Protein AF-A0A7X0Y0D3-F1 (afdb_monomer_lite)

Organism: NCBI:txid1552123

pLDDT: mean 78.31, std 9.36, range [49.19, 88.62]

Radius of gyration: 19.28 Å; chains: 1; bounding box: 46×10×53 Å

Structure (mmCIF, N/CA/C/O backbone):
data_AF-A0A7X0Y0D3-F1
#
_entry.id   AF-A0A7X0Y0D3-F1
#
loop_
_atom_site.group_PDB
_atom_site.id
_atom_site.type_symbol
_atom_site.label_atom_id
_atom_site.label_alt_id
_atom_site.label_comp_id
_atom_site.label_asym_id
_atom_site.label_entity_id
_atom_site.label_seq_id
_atom_site.pdbx_PDB_ins_code
_atom_site.Cartn_x
_atom_site.Cartn_y
_atom_site.Cartn_z
_atom_site.occupancy
_atom_site.B_iso_or_equiv
_atom_site.auth_seq_id
_atom_site.auth_comp_id
_atom_site.auth_asym_id
_atom_site.auth_atom_id
_atom_site.pdbx_PDB_model_num
ATOM 1 N N . MET A 1 1 ? -20.651 -3.026 3.099 1.00 55.03 1 MET A N 1
ATOM 2 C CA . MET A 1 1 ? -20.096 -2.810 1.740 1.00 55.03 1 MET A CA 1
ATOM 3 C C . MET A 1 1 ? -18.806 -1.978 1.725 1.00 55.03 1 MET A C 1
ATOM 5 O O . MET A 1 1 ? -18.032 -2.129 0.791 1.00 55.03 1 MET A O 1
ATOM 9 N N . GLU A 1 2 ? -18.519 -1.139 2.730 1.00 67.75 2 GLU A N 1
A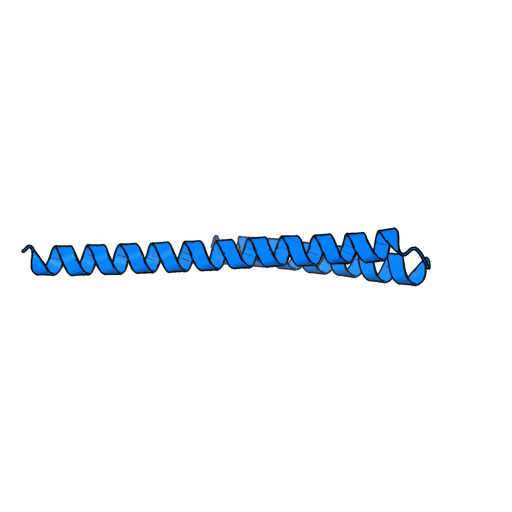TOM 10 C CA . GLU A 1 2 ? -17.294 -0.309 2.747 1.00 67.75 2 GLU A CA 1
ATOM 11 C C . GLU A 1 2 ? -15.990 -1.113 2.831 1.00 67.75 2 GLU A C 1
ATOM 13 O O . GLU A 1 2 ? -15.052 -0.824 2.096 1.00 67.75 2 GLU A O 1
ATOM 18 N N . ASN A 1 3 ? -15.947 -2.183 3.632 1.00 71.75 3 ASN A N 1
ATOM 19 C CA . ASN A 1 3 ? -14.751 -3.030 3.746 1.00 71.75 3 ASN A CA 1
ATOM 20 C C . ASN A 1 3 ? -14.352 -3.670 2.404 1.00 71.75 3 ASN A C 1
ATOM 22 O O . ASN A 1 3 ? -13.167 -3.797 2.112 1.00 71.75 3 ASN A O 1
ATOM 26 N N . ALA A 1 4 ? -15.338 -4.024 1.570 1.00 76.62 4 ALA A N 1
ATOM 27 C CA . ALA A 1 4 ? -15.096 -4.562 0.234 1.00 76.62 4 ALA A CA 1
ATOM 28 C C . ALA A 1 4 ? -14.511 -3.493 -0.702 1.00 76.62 4 ALA A C 1
ATOM 30 O O . ALA A 1 4 ? -13.545 -3.762 -1.404 1.00 76.62 4 ALA A O 1
ATOM 31 N N . LYS A 1 5 ? -15.024 -2.254 -0.653 1.00 80.69 5 LYS A N 1
ATOM 32 C CA . LYS A 1 5 ? -14.455 -1.127 -1.412 1.00 80.69 5 LYS A CA 1
ATOM 33 C C . LYS A 1 5 ? -13.005 -0.840 -1.009 1.00 80.69 5 LYS A C 1
ATOM 35 O O . LYS A 1 5 ? -12.161 -0.655 -1.878 1.00 80.69 5 LYS A O 1
ATOM 40 N N . ILE A 1 6 ? -12.706 -0.849 0.291 1.00 80.50 6 ILE A N 1
ATOM 41 C CA . ILE A 1 6 ? -11.349 -0.618 0.811 1.00 80.50 6 ILE A CA 1
ATOM 42 C C . ILE A 1 6 ? -10.392 -1.730 0.347 1.00 80.50 6 ILE A C 1
ATOM 44 O O . ILE A 1 6 ? -9.281 -1.435 -0.090 1.00 80.50 6 ILE A O 1
ATOM 48 N N . ALA A 1 7 ? -10.831 -2.993 0.375 1.00 79.38 7 ALA A N 1
ATOM 49 C CA . ALA A 1 7 ? -10.050 -4.123 -0.131 1.00 79.38 7 ALA A CA 1
ATOM 50 C C . ALA A 1 7 ? -9.779 -4.031 -1.642 1.00 79.38 7 ALA A C 1
ATOM 52 O O . ALA A 1 7 ? -8.661 -4.296 -2.075 1.00 79.38 7 ALA A O 1
ATOM 53 N N . VAL A 1 8 ? -10.764 -3.600 -2.436 1.00 86.56 8 VAL A N 1
AT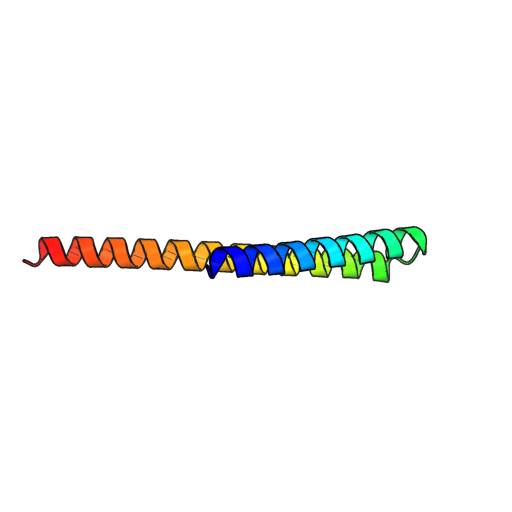OM 54 C CA . VAL A 1 8 ? -10.602 -3.396 -3.885 1.00 86.56 8 VAL A CA 1
ATOM 55 C C . VAL A 1 8 ? -9.586 -2.293 -4.179 1.00 86.56 8 VAL A C 1
ATOM 57 O O . VAL A 1 8 ? -8.681 -2.498 -4.983 1.00 86.56 8 VAL A O 1
ATOM 60 N N . ILE A 1 9 ? -9.680 -1.148 -3.495 1.00 84.88 9 ILE A N 1
ATOM 61 C CA . ILE A 1 9 ? -8.727 -0.037 -3.659 1.00 84.88 9 ILE A CA 1
ATOM 62 C C . ILE A 1 9 ? -7.306 -0.488 -3.300 1.00 84.88 9 ILE A C 1
ATOM 64 O O . ILE A 1 9 ? -6.359 -0.195 -4.028 1.00 84.88 9 ILE A O 1
ATOM 68 N N . PHE A 1 10 ? -7.160 -1.253 -2.216 1.00 85.69 10 PHE A N 1
ATOM 69 C CA . PHE A 1 10 ? -5.874 -1.822 -1.827 1.00 85.69 10 PHE A CA 1
ATOM 70 C C . PHE A 1 10 ? -5.325 -2.793 -2.881 1.00 85.69 10 PHE A C 1
ATOM 72 O O . PHE A 1 10 ? -4.161 -2.682 -3.267 1.00 85.69 10 PHE A O 1
ATOM 79 N N . GLY A 1 11 ? -6.168 -3.679 -3.417 1.00 85.38 11 GLY A N 1
ATOM 80 C CA . GLY A 1 11 ? -5.790 -4.593 -4.495 1.00 85.38 11 GLY A CA 1
ATOM 81 C C . GLY A 1 11 ? -5.287 -3.859 -5.740 1.00 85.38 11 GLY A C 1
ATOM 82 O O . GLY A 1 11 ? -4.239 -4.212 -6.276 1.00 85.38 11 GLY A O 1
ATOM 83 N N . ILE A 1 12 ? -5.969 -2.783 -6.146 1.00 88.44 12 ILE A N 1
ATOM 84 C CA . ILE A 1 12 ? -5.549 -1.944 -7.279 1.00 88.44 12 ILE A CA 1
ATOM 85 C C . ILE A 1 12 ? -4.197 -1.274 -6.991 1.00 88.44 12 ILE A C 1
ATOM 87 O O . ILE A 1 12 ? -3.323 -1.281 -7.856 1.00 88.44 12 ILE A O 1
ATOM 91 N N . SER A 1 13 ? -3.982 -0.744 -5.779 1.00 84.25 13 SER A N 1
ATOM 92 C CA . SER A 1 13 ? -2.698 -0.125 -5.410 1.00 84.25 13 SER A CA 1
ATOM 93 C C . SER A 1 13 ? -1.528 -1.112 -5.395 1.00 84.25 13 SER A C 1
ATOM 95 O O . SER A 1 13 ? -0.437 -0.765 -5.847 1.00 84.25 13 SER A O 1
ATOM 97 N N . LEU A 1 14 ? -1.753 -2.351 -4.939 1.00 84.62 14 LEU A N 1
ATOM 98 C CA . LEU A 1 14 ? -0.739 -3.404 -4.959 1.00 84.62 14 LEU A CA 1
ATOM 99 C C . LEU A 1 14 ? -0.406 -3.824 -6.388 1.00 84.62 14 LEU A C 1
ATOM 101 O O . LEU A 1 14 ? 0.766 -3.939 -6.734 1.00 84.62 14 LEU A O 1
ATOM 105 N N . PHE A 1 15 ? -1.431 -4.018 -7.220 1.00 88.62 15 PHE A N 1
ATOM 106 C CA . PHE A 1 15 ? -1.247 -4.401 -8.615 1.00 88.62 15 PHE A CA 1
ATOM 107 C C . PHE A 1 15 ? -0.490 -3.324 -9.400 1.00 88.62 15 PHE A C 1
ATOM 109 O O . PHE A 1 15 ? 0.462 -3.631 -10.114 1.00 88.62 15 PHE A O 1
ATOM 116 N N . LEU A 1 16 ? -0.859 -2.052 -9.217 1.00 87.88 16 LEU A N 1
ATOM 117 C CA . LEU A 1 16 ? -0.191 -0.930 -9.870 1.00 87.88 16 LEU A CA 1
ATOM 118 C C . LEU A 1 16 ? 1.262 -0.772 -9.396 1.00 87.88 16 LEU A C 1
ATOM 120 O O . LEU A 1 16 ? 2.157 -0.599 -10.221 1.00 87.88 16 LEU A O 1
ATOM 124 N N . GLY A 1 17 ? 1.512 -0.874 -8.086 1.00 84.62 17 GLY A N 1
ATOM 125 C CA . GLY A 1 17 ? 2.863 -0.818 -7.525 1.00 84.62 17 GLY A CA 1
ATOM 126 C C . GLY A 1 17 ? 3.760 -1.946 -8.043 1.00 84.62 17 GLY A C 1
ATOM 127 O O . GLY A 1 17 ? 4.883 -1.683 -8.474 1.00 84.62 17 GLY A O 1
ATOM 128 N N . ALA A 1 18 ? 3.236 -3.173 -8.107 1.00 84.38 18 ALA A N 1
ATOM 129 C CA . ALA A 1 18 ? 3.944 -4.322 -8.667 1.00 84.38 18 ALA A CA 1
ATOM 130 C C . ALA A 1 18 ? 4.228 -4.153 -10.170 1.00 84.38 18 ALA A C 1
ATOM 132 O O . ALA A 1 18 ? 5.333 -4.445 -10.623 1.00 84.38 18 ALA A O 1
ATOM 133 N N . ALA A 1 19 ? 3.276 -3.624 -10.945 1.00 87.44 19 ALA A N 1
ATOM 134 C CA . ALA A 1 19 ? 3.475 -3.352 -12.369 1.00 87.44 19 ALA A CA 1
ATOM 135 C C . ALA A 1 19 ? 4.589 -2.316 -12.611 1.00 87.44 19 ALA A C 1
ATOM 137 O O . ALA A 1 19 ? 5.449 -2.514 -13.474 1.00 87.44 19 ALA A O 1
ATOM 138 N N . ILE A 1 20 ? 4.621 -1.239 -11.816 1.00 86.06 20 ILE A N 1
ATOM 139 C CA . ILE A 1 20 ? 5.683 -0.220 -11.865 1.00 86.06 20 ILE A CA 1
ATOM 140 C C . ILE A 1 20 ? 7.033 -0.832 -11.476 1.00 86.06 20 ILE A C 1
ATOM 142 O O . ILE A 1 20 ? 8.042 -0.562 -12.126 1.00 86.06 20 ILE A O 1
ATOM 146 N N . GLN A 1 21 ? 7.054 -1.701 -10.466 1.00 86.06 21 GLN A N 1
ATOM 147 C CA . GLN A 1 21 ? 8.265 -2.372 -10.008 1.00 86.06 21 GLN A CA 1
ATOM 148 C C . GLN A 1 21 ? 8.849 -3.316 -11.070 1.00 86.06 21 GLN A C 1
ATOM 150 O O . GLN A 1 21 ? 10.045 -3.249 -11.353 1.00 86.06 21 GLN A O 1
ATOM 155 N N . VAL A 1 22 ? 8.012 -4.144 -11.706 1.00 83.19 22 VAL A N 1
ATOM 156 C CA . VAL A 1 22 ? 8.421 -5.037 -12.806 1.00 83.19 22 VAL A CA 1
ATOM 157 C C . VAL A 1 22 ? 8.924 -4.227 -14.003 1.00 83.19 22 VAL A C 1
ATOM 159 O O . VAL A 1 22 ? 9.958 -4.558 -14.579 1.00 83.19 22 VAL A O 1
ATOM 162 N N . THR A 1 23 ? 8.251 -3.121 -14.332 1.00 83.81 23 THR A N 1
ATOM 163 C CA . THR A 1 23 ? 8.683 -2.213 -15.408 1.00 83.81 23 THR A CA 1
ATOM 164 C C . THR A 1 23 ? 10.028 -1.557 -15.083 1.00 83.81 23 THR A C 1
ATOM 166 O O . THR A 1 23 ? 10.910 -1.499 -15.936 1.00 83.81 23 THR A O 1
ATOM 169 N N . GLY A 1 24 ? 10.224 -1.105 -13.840 1.00 81.62 24 GLY A N 1
ATOM 170 C CA . GLY A 1 24 ? 11.483 -0.518 -13.377 1.00 81.62 24 GLY A CA 1
ATOM 171 C C . GLY A 1 24 ? 12.648 -1.508 -13.385 1.00 81.62 24 GLY A C 1
ATOM 172 O O . GLY A 1 24 ? 13.753 -1.141 -13.779 1.00 81.62 24 GLY A O 1
ATOM 173 N N . PHE A 1 25 ? 12.394 -2.770 -13.024 1.00 81.31 25 PHE A N 1
ATOM 174 C CA . PHE A 1 25 ? 13.376 -3.851 -13.134 1.00 81.31 25 PHE A CA 1
ATOM 175 C C . PHE A 1 25 ? 13.758 -4.117 -14.597 1.00 81.31 25 PHE A C 1
ATOM 177 O O . PHE A 1 25 ? 14.942 -4.182 -14.920 1.00 81.31 25 PHE A O 1
ATOM 184 N N . LEU A 1 26 ? 12.768 -4.193 -15.493 1.00 83.56 26 LEU A N 1
ATOM 185 C CA . LEU A 1 26 ? 12.986 -4.440 -16.921 1.00 83.56 26 LEU A CA 1
ATOM 186 C C . LEU A 1 26 ? 13.760 -3.303 -17.606 1.00 83.56 26 LEU A C 1
ATOM 188 O O . LEU A 1 26 ? 14.607 -3.556 -18.456 1.00 83.56 26 LEU A O 1
ATOM 192 N N . MET A 1 27 ? 13.497 -2.053 -17.218 1.00 85.00 27 MET A N 1
ATOM 193 C CA . MET A 1 27 ? 14.193 -0.872 -17.741 1.00 85.00 27 MET A CA 1
ATOM 194 C C . MET A 1 27 ? 15.558 -0.614 -17.081 1.00 85.00 27 MET A C 1
ATOM 196 O O . MET A 1 27 ? 16.170 0.415 -17.360 1.00 85.00 27 MET A O 1
ATOM 200 N N . HIS A 1 28 ? 16.026 -1.500 -16.187 1.00 83.62 28 HIS A N 1
ATOM 201 C CA . HIS A 1 28 ? 17.230 -1.304 -15.366 1.00 83.62 28 HIS A CA 1
ATOM 202 C C . HIS A 1 28 ? 17.256 0.083 -14.683 1.00 83.62 28 HIS A C 1
ATOM 204 O O . HIS A 1 28 ? 18.301 0.716 -14.522 1.00 83.62 28 HIS A O 1
ATOM 210 N N . ASN A 1 29 ? 16.070 0.581 -14.309 1.00 81.19 29 ASN A N 1
ATOM 211 C CA . ASN A 1 29 ? 15.883 1.890 -13.703 1.00 81.19 29 ASN A CA 1
ATOM 212 C C . ASN A 1 29 ? 15.498 1.721 -12.233 1.00 81.19 29 ASN A C 1
ATOM 214 O O . ASN A 1 29 ? 14.328 1.562 -11.867 1.00 81.19 29 ASN A O 1
ATOM 218 N N . SER A 1 30 ? 16.517 1.806 -11.382 1.00 79.62 30 SER A N 1
ATOM 219 C CA . SER A 1 30 ? 16.418 1.646 -9.931 1.00 79.62 30 SER A CA 1
ATOM 220 C C . SER A 1 30 ? 15.429 2.623 -9.283 1.00 79.62 30 SER A C 1
ATOM 222 O O . SER A 1 30 ? 14.855 2.313 -8.239 1.00 79.62 30 SER A O 1
ATOM 224 N N . ILE A 1 31 ? 15.182 3.783 -9.905 1.00 82.06 31 ILE A N 1
ATOM 225 C CA . ILE A 1 31 ? 14.254 4.802 -9.394 1.00 82.06 31 ILE A CA 1
ATOM 226 C C . ILE A 1 31 ? 12.804 4.325 -9.536 1.00 82.06 31 ILE A C 1
ATOM 228 O O . ILE A 1 31 ? 12.039 4.401 -8.576 1.00 82.06 31 ILE A O 1
ATOM 232 N N . LEU A 1 32 ? 12.440 3.778 -10.700 1.00 76.50 32 LEU A N 1
ATOM 233 C CA . LEU A 1 32 ? 11.105 3.217 -10.952 1.00 76.50 32 LEU A CA 1
ATOM 234 C C . LEU A 1 32 ? 10.848 1.965 -10.108 1.00 76.50 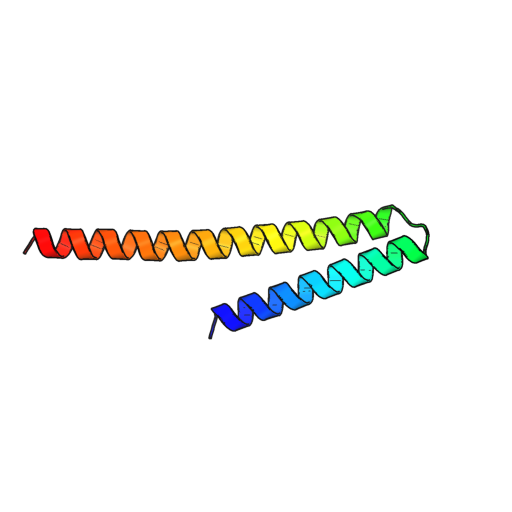32 LEU A C 1
ATOM 236 O O . LEU A 1 32 ? 9.759 1.780 -9.570 1.00 76.50 32 LEU A O 1
ATOM 240 N N . PHE A 1 33 ? 11.868 1.125 -9.934 1.00 81.06 33 PHE A N 1
ATOM 241 C CA . PHE A 1 33 ? 11.769 -0.032 -9.048 1.00 81.06 33 PHE A CA 1
ATOM 242 C C . PHE A 1 33 ? 11.513 0.388 -7.590 1.00 81.06 33 PHE A C 1
ATOM 244 O O . PHE A 1 33 ? 10.669 -0.183 -6.897 1.00 81.06 33 PHE A O 1
ATOM 251 N N . THR A 1 34 ? 12.216 1.42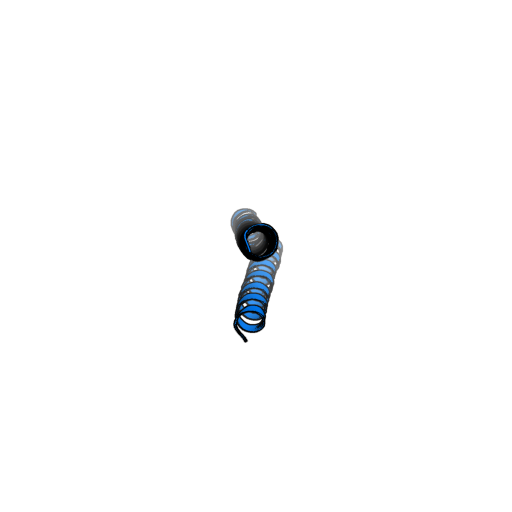2 -7.121 1.00 83.12 34 THR A N 1
ATOM 252 C CA . THR A 1 34 ? 12.059 1.940 -5.756 1.00 83.12 34 THR A CA 1
ATOM 253 C C . THR A 1 34 ? 10.699 2.611 -5.564 1.00 83.12 34 THR A C 1
ATOM 255 O O . THR A 1 34 ? 10.049 2.381 -4.545 1.00 83.12 34 THR A O 1
ATOM 258 N N . SER A 1 35 ? 10.216 3.386 -6.540 1.00 85.25 35 SER A N 1
ATOM 259 C CA . SER A 1 35 ? 8.910 4.047 -6.437 1.00 85.25 35 SER A CA 1
ATOM 260 C C . SER A 1 35 ? 7.748 3.047 -6.386 1.00 85.25 35 SER A C 1
ATOM 262 O O . SER A 1 35 ? 6.830 3.237 -5.589 1.00 85.25 35 SER A O 1
ATOM 264 N N . GLY A 1 36 ? 7.821 1.938 -7.135 1.00 80.94 36 GLY A N 1
ATOM 265 C CA . GLY A 1 36 ? 6.857 0.834 -7.040 1.00 80.94 36 GLY A CA 1
ATOM 266 C C . GLY A 1 36 ? 6.779 0.229 -5.631 1.00 80.94 36 GLY A C 1
ATOM 267 O O . GLY A 1 36 ? 5.685 0.079 -5.081 1.00 80.94 36 GLY A O 1
ATOM 268 N N . ASN A 1 37 ? 7.933 -0.008 -4.994 1.00 83.25 37 ASN A N 1
ATOM 269 C CA . ASN A 1 37 ? 7.996 -0.483 -3.605 1.00 83.25 37 ASN A CA 1
ATOM 270 C C . ASN A 1 37 ? 7.381 0.517 -2.616 1.00 83.25 37 ASN A C 1
ATOM 272 O O . ASN A 1 37 ? 6.614 0.123 -1.738 1.00 83.25 37 ASN A O 1
ATOM 276 N N . VAL A 1 38 ? 7.685 1.811 -2.759 1.00 87.06 38 VAL A N 1
ATOM 277 C CA . VAL A 1 38 ? 7.141 2.859 -1.877 1.00 87.06 38 VAL A CA 1
ATOM 278 C C . VAL A 1 38 ? 5.615 2.902 -1.957 1.00 87.06 38 VAL A C 1
ATOM 280 O O . VAL A 1 38 ? 4.952 2.988 -0.923 1.00 87.06 38 VAL A O 1
ATOM 283 N N . ILE A 1 39 ? 5.045 2.778 -3.159 1.00 86.19 39 ILE A N 1
ATOM 284 C CA . ILE A 1 39 ? 3.590 2.744 -3.363 1.00 86.19 39 ILE A CA 1
ATOM 285 C C . ILE A 1 39 ? 2.971 1.530 -2.654 1.00 86.19 39 ILE A C 1
ATOM 287 O O . ILE A 1 39 ? 1.985 1.682 -1.929 1.00 86.19 39 ILE A O 1
ATOM 291 N N . MET A 1 40 ? 3.572 0.342 -2.796 1.00 83.31 40 MET A N 1
ATOM 292 C CA . MET A 1 40 ? 3.086 -0.877 -2.136 1.00 83.31 40 MET A CA 1
ATOM 293 C C . MET A 1 40 ? 3.159 -0.788 -0.607 1.00 83.31 40 MET A C 1
ATOM 295 O O . MET A 1 40 ? 2.195 -1.143 0.080 1.00 83.31 40 MET A O 1
ATOM 299 N N . VAL A 1 41 ? 4.271 -0.288 -0.058 1.00 86.12 41 VAL A N 1
ATOM 300 C CA . VAL A 1 41 ? 4.451 -0.123 1.393 1.00 86.12 41 VAL A CA 1
ATOM 301 C C . VAL A 1 41 ? 3.454 0.893 1.942 1.00 86.12 41 VAL A C 1
ATOM 303 O O . VAL A 1 41 ? 2.763 0.607 2.919 1.00 86.12 41 VAL A O 1
ATOM 306 N N . CYS A 1 42 ? 3.309 2.046 1.288 1.00 86.88 42 CYS A N 1
ATOM 307 C CA . CYS A 1 42 ? 2.410 3.103 1.742 1.00 86.88 42 CYS A CA 1
ATOM 308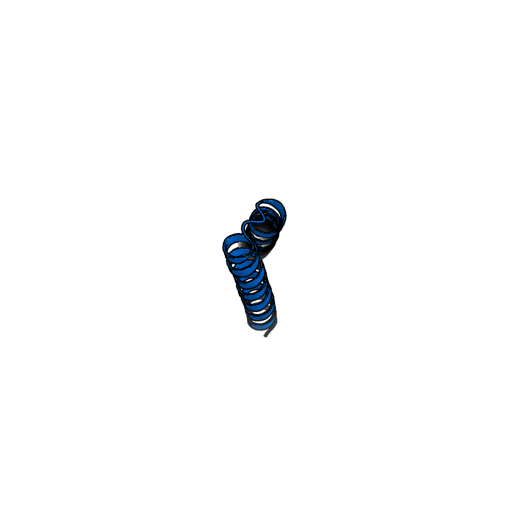 C C . CYS A 1 42 ? 0.939 2.646 1.728 1.00 86.88 42 CYS A C 1
ATOM 310 O O . CYS A 1 42 ? 0.219 2.831 2.714 1.00 86.88 42 CYS A O 1
ATOM 312 N N . GLY A 1 43 ? 0.513 1.948 0.667 1.00 83.81 43 GLY A N 1
ATOM 313 C CA . GLY A 1 43 ? -0.817 1.334 0.597 1.00 83.81 43 GLY A CA 1
ATOM 314 C C . GLY A 1 43 ? -1.055 0.295 1.701 1.00 83.81 43 GLY A C 1
ATOM 315 O O . GLY A 1 43 ? -2.128 0.265 2.309 1.00 83.81 43 GLY A O 1
ATOM 316 N N . SER A 1 44 ? -0.038 -0.512 2.020 1.00 82.00 44 SER A N 1
ATOM 317 C CA . SER A 1 44 ? -0.102 -1.538 3.073 1.00 82.00 44 SER A CA 1
ATOM 318 C C . SER A 1 44 ? -0.196 -0.928 4.471 1.00 82.00 44 SER A C 1
ATOM 320 O O . SER A 1 44 ? -1.030 -1.349 5.276 1.00 82.00 44 SER A O 1
ATOM 322 N N . CYS A 1 45 ? 0.588 0.118 4.748 1.00 86.38 45 CYS A N 1
ATOM 323 C CA . CYS A 1 45 ? 0.506 0.871 5.996 1.00 86.38 45 CYS A CA 1
ATOM 324 C C . CYS A 1 45 ? -0.873 1.520 6.173 1.00 86.38 45 CYS A C 1
ATOM 326 O O . CYS A 1 45 ? -1.460 1.429 7.252 1.00 86.38 45 CYS A O 1
ATOM 328 N N . TRP A 1 46 ? -1.432 2.124 5.119 1.00 84.88 46 TRP A N 1
ATOM 329 C CA . TRP A 1 46 ? -2.763 2.734 5.174 1.00 84.88 46 TRP A CA 1
ATOM 330 C C . TRP A 1 46 ? -3.855 1.716 5.529 1.00 84.88 46 TRP A C 1
ATOM 332 O O . TRP A 1 46 ? -4.689 1.961 6.406 1.00 84.88 46 TRP A O 1
ATOM 342 N N . MET A 1 47 ? -3.823 0.543 4.891 1.00 83.00 47 MET A N 1
ATOM 343 C CA . MET A 1 47 ? -4.728 -0.567 5.200 1.00 83.00 47 MET A CA 1
ATOM 344 C C . MET A 1 47 ? -4.578 -1.049 6.644 1.00 83.00 47 MET A C 1
ATOM 346 O O . MET A 1 47 ? -5.573 -1.238 7.346 1.00 83.00 47 MET A O 1
ATOM 350 N N . PHE A 1 48 ? -3.341 -1.197 7.116 1.00 83.00 48 PHE A N 1
ATOM 351 C CA . PHE A 1 48 ? -3.057 -1.606 8.486 1.00 83.00 48 PHE A CA 1
ATOM 352 C C . PHE A 1 48 ? -3.666 -0.633 9.509 1.00 83.00 48 PHE A C 1
ATOM 354 O O . PHE A 1 48 ? -4.362 -1.058 10.435 1.00 83.00 48 PHE A O 1
ATOM 361 N N . PHE A 1 49 ? -3.520 0.678 9.296 1.00 85.00 49 PHE A N 1
ATOM 362 C CA . PHE A 1 49 ? -4.150 1.692 10.145 1.00 85.00 49 PHE A CA 1
ATOM 363 C C . PHE A 1 49 ? -5.682 1.663 10.085 1.00 85.00 49 PHE A C 1
ATOM 365 O O . PHE A 1 49 ? -6.330 1.809 11.123 1.00 85.00 49 PHE A O 1
ATOM 372 N N . GLN A 1 50 ? -6.281 1.448 8.910 1.00 83.12 50 GLN A N 1
ATOM 373 C CA . GLN A 1 50 ? -7.736 1.291 8.771 1.00 83.12 50 GLN A CA 1
ATOM 374 C C . GLN A 1 50 ? -8.252 0.099 9.590 1.00 83.12 50 GLN A C 1
ATOM 376 O O . GLN A 1 50 ? -9.242 0.224 10.316 1.00 83.12 50 GLN A O 1
ATOM 381 N N . VAL A 1 51 ? -7.550 -1.038 9.536 1.00 80.56 51 VAL A N 1
ATOM 382 C CA . VAL A 1 51 ? -7.886 -2.239 10.313 1.00 80.56 51 VAL A CA 1
ATOM 383 C C . VAL A 1 51 ? -7.752 -1.983 11.814 1.00 80.56 51 VAL A C 1
ATOM 385 O O . VAL A 1 51 ? -8.659 -2.341 12.572 1.00 80.56 51 VAL A O 1
ATOM 388 N N . ILE A 1 52 ? -6.677 -1.318 12.253 1.00 83.06 52 ILE A N 1
ATOM 389 C CA . ILE A 1 52 ? -6.501 -0.935 13.661 1.00 83.06 52 ILE A CA 1
ATOM 390 C C . ILE A 1 52 ? -7.636 -0.016 14.109 1.00 83.06 52 ILE A C 1
ATOM 392 O O . ILE A 1 52 ? -8.301 -0.323 15.093 1.00 83.06 52 ILE A O 1
ATOM 396 N N . ARG A 1 53 ? -7.936 1.061 13.370 1.00 81.12 53 ARG A N 1
ATOM 397 C CA . ARG A 1 53 ? -9.031 1.986 13.719 1.00 81.12 53 ARG A CA 1
ATOM 398 C C . ARG A 1 53 ? -10.380 1.274 13.786 1.00 81.12 53 ARG A C 1
ATOM 400 O O . ARG A 1 53 ? -11.193 1.588 14.657 1.00 81.12 53 ARG A O 1
ATOM 407 N N . ALA A 1 54 ? -10.632 0.311 12.901 1.00 78.50 54 ALA A N 1
ATOM 408 C CA . ALA A 1 54 ? -11.845 -0.499 12.940 1.00 78.50 54 ALA A CA 1
ATOM 409 C C . ALA A 1 54 ? -11.910 -1.383 14.199 1.00 78.50 54 ALA A C 1
ATOM 411 O O . ALA A 1 54 ? -12.959 -1.441 14.844 1.00 78.50 54 ALA A O 1
ATOM 412 N N . LYS A 1 55 ? -10.801 -2.029 14.590 1.00 75.69 55 LYS A N 1
ATOM 413 C CA . LYS A 1 55 ? -10.722 -2.802 15.841 1.00 75.69 55 LYS A CA 1
ATOM 414 C C . LYS A 1 55 ? -10.860 -1.916 17.078 1.00 75.69 55 LYS A C 1
ATOM 416 O O . LYS A 1 55 ? -11.648 -2.257 17.953 1.00 75.69 55 LYS A O 1
ATOM 421 N N . THR A 1 56 ? -10.176 -0.774 17.135 1.00 79.06 56 THR A N 1
ATOM 422 C CA . THR A 1 56 ? -10.260 0.170 18.259 1.00 79.06 56 THR A CA 1
ATOM 423 C C . THR A 1 56 ? -11.685 0.681 18.453 1.00 79.06 56 THR A C 1
ATOM 425 O O . THR A 1 56 ? -12.172 0.685 19.578 1.00 79.06 56 THR A O 1
ATOM 428 N N . ARG A 1 57 ? -12.404 1.031 17.374 1.00 73.25 57 ARG A N 1
ATOM 429 C CA . ARG A 1 57 ? -13.823 1.424 17.473 1.00 73.25 57 ARG A CA 1
ATOM 430 C C . ARG A 1 57 ? -14.706 0.301 18.010 1.00 73.25 57 ARG A C 1
ATOM 432 O O . ARG A 1 57 ? -15.565 0.562 18.844 1.00 73.25 57 ARG A O 1
ATOM 439 N N . LYS A 1 58 ? -14.483 -0.945 17.579 1.00 69.50 58 LYS A N 1
ATOM 440 C CA . LYS A 1 58 ? -15.205 -2.102 18.131 1.00 69.50 58 LYS A CA 1
ATOM 441 C C . LYS A 1 58 ? -14.913 -2.298 19.617 1.00 69.50 58 LYS A C 1
ATOM 443 O O . LYS A 1 58 ? -15.843 -2.526 20.378 1.00 69.50 58 LYS A O 1
ATOM 448 N N . TYR A 1 59 ? -13.652 -2.168 20.025 1.00 68.62 59 TYR A N 1
ATOM 449 C CA . TYR A 1 59 ? -13.246 -2.309 21.423 1.00 68.62 59 TYR A CA 1
ATOM 450 C C . TYR A 1 59 ? -13.856 -1.216 22.306 1.00 68.62 59 TYR A C 1
ATOM 452 O O . TYR A 1 59 ? -14.373 -1.504 23.380 1.00 68.62 59 TYR A O 1
ATOM 460 N N . TRP A 1 60 ? -13.870 0.026 21.815 1.00 69.38 60 TRP A N 1
ATOM 461 C CA . TRP A 1 60 ? -14.496 1.158 22.495 1.00 69.38 60 TRP A CA 1
ATOM 462 C C . TRP A 1 60 ? -16.002 0.961 22.689 1.00 69.38 60 TRP A C 1
ATOM 464 O O . TRP A 1 60 ? -16.521 1.185 23.778 1.00 69.38 60 TRP A O 1
ATOM 474 N N . LEU A 1 61 ? -16.705 0.495 21.651 1.00 70.06 61 LEU A N 1
ATOM 475 C CA . LEU A 1 61 ? -18.131 0.175 21.748 1.00 70.06 61 LEU A CA 1
ATOM 476 C C . LEU A 1 61 ? -18.393 -0.951 22.751 1.00 70.06 61 LEU A C 1
ATOM 478 O O . LEU A 1 61 ? -19.331 -0.839 23.531 1.00 70.06 61 LEU A O 1
ATOM 482 N N . TYR A 1 62 ? -17.549 -1.986 22.768 1.00 68.12 62 TYR A N 1
ATOM 483 C CA . TYR A 1 62 ? -17.671 -3.105 23.704 1.00 68.12 62 TYR A CA 1
ATOM 484 C C . TYR A 1 62 ? -17.478 -2.661 25.160 1.00 68.12 62 TYR A C 1
ATOM 486 O O . TYR A 1 62 ? -18.230 -3.059 26.046 1.00 68.12 62 TYR A O 1
ATOM 494 N N . LEU A 1 63 ? -16.496 -1.792 25.409 1.00 68.88 63 LEU A N 1
ATOM 495 C CA . LEU A 1 63 ? -16.272 -1.182 26.720 1.00 68.88 63 LEU A CA 1
ATOM 496 C C . LEU A 1 63 ? -17.470 -0.333 27.151 1.00 68.88 63 LEU A C 1
ATOM 498 O O . LEU A 1 63 ? -17.947 -0.484 28.271 1.00 68.88 63 LEU A O 1
ATOM 502 N N . ASN A 1 64 ? -18.002 0.501 26.259 1.00 68.62 64 ASN A N 1
ATOM 503 C CA . ASN A 1 64 ? -19.117 1.385 26.590 1.00 68.62 64 ASN A CA 1
ATOM 504 C C . ASN A 1 64 ? -20.428 0.615 26.838 1.00 68.62 64 ASN A C 1
ATOM 506 O O . ASN A 1 64 ? -21.173 0.941 27.759 1.00 68.62 64 ASN A O 1
ATOM 510 N N . SER A 1 65 ? -20.694 -0.448 26.069 1.00 65.88 65 SER A N 1
ATOM 511 C CA . SER A 1 65 ? -21.846 -1.325 26.312 1.00 65.88 65 SER A CA 1
ATOM 512 C C . SER A 1 65 ? -21.714 -2.100 27.621 1.00 65.88 65 SER A C 1
ATOM 514 O O . SER A 1 65 ? -22.698 -2.248 28.337 1.00 65.88 65 SER A O 1
ATOM 516 N N . SER A 1 66 ? -20.502 -2.549 27.962 1.00 62.84 66 SER A N 1
ATOM 517 C CA . SER A 1 66 ? -20.243 -3.243 29.228 1.00 62.84 66 SER A CA 1
ATOM 518 C C . SER A 1 66 ? -20.452 -2.304 30.418 1.00 62.84 66 SER A C 1
ATOM 520 O O . SER A 1 66 ? -21.163 -2.648 31.352 1.00 62.84 66 SER A O 1
ATOM 522 N N . VAL A 1 67 ? -19.910 -1.083 30.363 1.00 61.75 67 VAL A N 1
ATOM 523 C CA . VAL A 1 67 ? -20.091 -0.073 31.421 1.00 61.75 67 VAL A CA 1
ATOM 524 C C . VAL A 1 67 ? -21.567 0.294 31.594 1.00 61.75 67 VAL A C 1
ATOM 526 O O . VAL A 1 67 ? -22.039 0.382 32.722 1.00 61.75 67 VAL A O 1
ATOM 529 N N . SER A 1 68 ? -22.322 0.432 30.500 1.00 58.59 68 SER A N 1
ATOM 530 C CA . SER A 1 68 ? -23.754 0.745 30.569 1.00 58.59 68 SER A CA 1
ATOM 531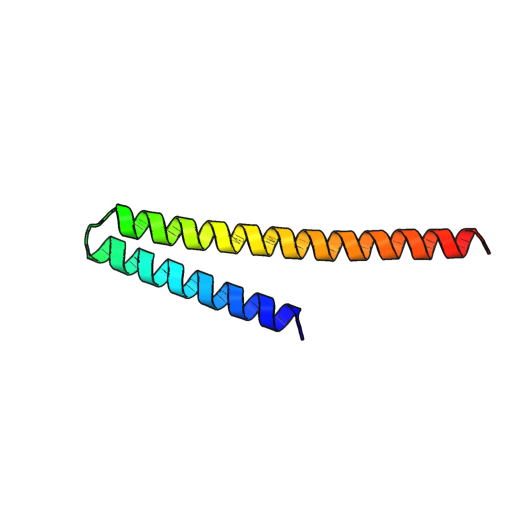 C C . SER A 1 68 ? -24.610 -0.375 31.178 1.00 58.59 68 SER A C 1
ATOM 533 O O . SER A 1 68 ? -25.686 -0.075 31.683 1.00 58.59 68 SER A O 1
ATOM 535 N N . GLN A 1 69 ? -24.166 -1.638 31.141 1.00 58.59 69 GLN A N 1
ATOM 536 C CA . GLN A 1 69 ? -24.849 -2.754 31.813 1.00 58.59 69 GLN A CA 1
ATOM 537 C C . GLN A 1 69 ? -24.535 -2.850 33.312 1.00 58.59 69 GLN A C 1
ATOM 539 O O . GLN A 1 69 ? -25.305 -3.463 34.036 1.00 58.59 69 GLN A O 1
ATOM 544 N N . TYR A 1 70 ? -23.427 -2.267 33.777 1.00 56.06 70 TYR A N 1
ATOM 545 C CA . TYR A 1 70 ? -23.084 -2.209 35.205 1.00 56.06 70 TYR A CA 1
ATOM 546 C C . TYR A 1 70 ? -23.668 -0.981 35.922 1.00 56.06 70 TYR A C 1
ATOM 548 O O . TYR A 1 70 ? -23.645 -0.925 37.148 1.00 56.06 70 TYR A O 1
ATOM 556 N N . LEU A 1 71 ? -24.145 0.013 35.168 1.00 58.59 71 LEU A N 1
ATOM 557 C CA . LEU A 1 71 ? -24.698 1.273 35.679 1.00 58.59 71 LEU A CA 1
ATOM 558 C C . LEU A 1 71 ? -26.238 1.313 35.701 1.00 58.59 71 LEU A C 1
ATOM 560 O O . LEU A 1 71 ? -26.802 2.361 36.012 1.00 58.59 71 LEU A O 1
ATOM 564 N N . ASN A 1 72 ? -26.899 0.199 35.376 1.00 49.19 72 ASN A N 1
ATOM 565 C CA . ASN A 1 72 ? -28.352 0.006 35.404 1.00 49.19 72 ASN A CA 1
ATOM 566 C C . ASN A 1 72 ? -28.679 -1.222 36.262 1.00 49.19 72 ASN A C 1
ATOM 568 O O . ASN A 1 72 ? -29.759 -1.237 36.886 1.00 49.19 72 ASN A O 1
#

Foldseek 3Di:
DVVVVLVVVLVVQLVVLVVQLVVCVVVVNVVSNVVSVVSNVVSVVVVVVVVVVVVVVVVVVVVVVVVVVVVD

Secondary structure (DSSP, 8-state):
-HHHHHHHHHHHHHHHHHHHHHHHHHTT-HHHHHHHHHHHHHHHHHHHHHHHHHHHHHHHHHHHHHHHHH--

Sequence (72 aa):
MENAKIAVIFGISLFLGAAIQVTGFLMHNSILFTSGNVIMVCGSCWMFFQVIRAKTRKYWLYLNSSVSQYLN